Protein AF-A0A7R9LKA2-F1 (afdb_monomer_lite)

Organism: NCBI:txid1979941

Sequence (156 aa):
MPWVAYIEVKKDYGLLLPTDTCPTCVSVKIIVYPAVFSISNKGKGVQAARYLYPPQYLIDPNAYDIAMVKLKTPLDLRPTIGSTHRQINSICLPHSDVYHVWLEYAIIAGFGMTSDNHLGNRLKFGWTVIQDPTYDANDRNGSYITSTTGSIGCGM

InterPro domains:
  IPR009003 Peptidase S1, PA clan [SSF50494] (26-138)

Foldseek 3Di:
DQADKDKDWDWDWDQDDDDDDDRTPTDIKIWIQTQDFFQVPSPDTFTFPDKDFDPCCVVPVVVRVDMDTHTPDDDDQDPDPPDPDHRHDHDFDADPPDDDFFQDKDKDKDQDADPVRDGRRGIDMDIDTHHDPPDDVPDPDDDDDRDDDDDRDDDD

Structure (mmCIF, N/CA/C/O backbone):
data_AF-A0A7R9LKA2-F1
#
_entry.id   AF-A0A7R9LKA2-F1
#
loop_
_atom_site.group_PDB
_atom_site.id
_atom_site.type_symbol
_atom_site.label_atom_id
_atom_site.label_alt_id
_atom_site.label_comp_id
_atom_site.label_asym_id
_atom_site.label_entity_id
_atom_site.label_seq_id
_atom_site.pdbx_PDB_ins_code
_atom_site.Cartn_x
_atom_site.Cartn_y
_atom_site.Cartn_z
_atom_site.occupancy
_atom_site.B_iso_or_equiv
_atom_site.auth_seq_id
_atom_site.auth_comp_id
_atom_site.auth_asym_id
_atom_site.auth_atom_id
_atom_site.pdbx_PDB_model_num
ATOM 1 N N . MET A 1 1 ? 1.650 11.696 3.788 1.00 78.50 1 MET A N 1
ATOM 2 C CA . MET A 1 1 ? 1.164 11.176 2.496 1.00 78.50 1 MET A CA 1
ATOM 3 C C . MET A 1 1 ? -0.234 10.615 2.696 1.00 78.50 1 MET A C 1
ATOM 5 O O . MET A 1 1 ? -0.363 9.654 3.448 1.00 78.50 1 MET A O 1
ATOM 9 N N . PRO A 1 2 ? -1.267 11.246 2.120 1.00 84.12 2 PRO A N 1
ATOM 10 C CA . PRO A 1 2 ? -2.671 10.954 2.426 1.00 84.12 2 PRO A CA 1
ATOM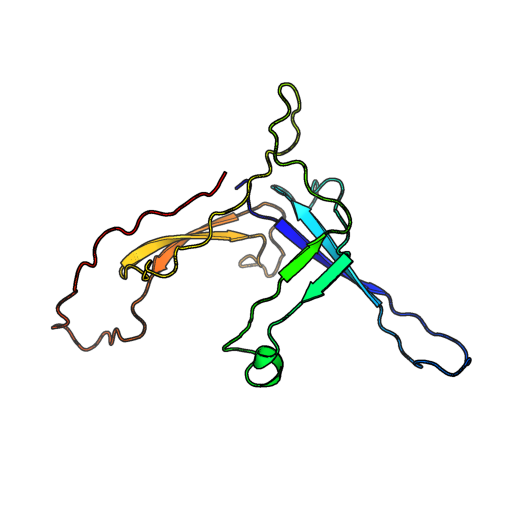 11 C C . PRO A 1 2 ? -3.180 9.605 1.882 1.00 84.12 2 PRO A C 1
ATOM 13 O O . PRO A 1 2 ? -4.205 9.122 2.351 1.00 84.12 2 PRO A O 1
ATOM 16 N N . TRP A 1 3 ? -2.450 8.977 0.951 1.00 85.75 3 TRP A N 1
ATOM 17 C CA . TRP A 1 3 ? -2.762 7.656 0.379 1.00 85.75 3 TRP A CA 1
ATOM 18 C C . TRP A 1 3 ? -2.075 6.479 1.083 1.00 85.75 3 TRP A C 1
ATOM 20 O O . TRP A 1 3 ? -2.401 5.326 0.812 1.00 85.75 3 TRP A O 1
ATOM 30 N N . VAL A 1 4 ? -1.115 6.735 1.977 1.00 89.56 4 VAL A N 1
ATOM 31 C CA . VAL A 1 4 ? -0.411 5.656 2.681 1.00 89.56 4 VAL A CA 1
ATOM 32 C C . VAL A 1 4 ? -1.301 5.105 3.790 1.00 89.56 4 VAL A C 1
ATOM 34 O O . VAL A 1 4 ? -1.816 5.850 4.628 1.00 89.56 4 VAL A O 1
ATOM 37 N N . ALA A 1 5 ? -1.436 3.783 3.822 1.00 90.88 5 ALA A N 1
ATOM 38 C CA . ALA A 1 5 ? -2.094 3.061 4.895 1.00 90.88 5 ALA A CA 1
ATOM 39 C C . ALA A 1 5 ? -1.086 2.192 5.653 1.00 90.88 5 ALA A C 1
ATOM 41 O O . ALA A 1 5 ? -0.173 1.614 5.067 1.00 90.88 5 ALA A O 1
ATOM 42 N N . TYR A 1 6 ? -1.276 2.080 6.964 1.00 92.56 6 TYR A N 1
ATOM 43 C CA . TYR A 1 6 ? -0.617 1.065 7.774 1.00 92.56 6 TYR A CA 1
ATOM 44 C C . TYR A 1 6 ? -1.546 -0.144 7.895 1.00 92.56 6 TYR A C 1
ATOM 46 O O . TYR A 1 6 ? -2.727 0.009 8.213 1.00 92.56 6 TYR A O 1
ATOM 54 N N . ILE A 1 7 ? -1.025 -1.337 7.621 1.00 92.69 7 ILE A N 1
ATOM 55 C CA . ILE A 1 7 ? -1.794 -2.581 7.631 1.00 92.69 7 ILE A CA 1
ATOM 56 C C . ILE A 1 7 ? -1.298 -3.442 8.790 1.00 92.69 7 ILE A C 1
ATOM 58 O O . ILE A 1 7 ? -0.119 -3.776 8.862 1.00 92.69 7 ILE A O 1
ATOM 62 N N . GLU A 1 8 ? -2.209 -3.822 9.684 1.00 92.56 8 GLU A N 1
ATOM 63 C CA . GLU A 1 8 ? -1.955 -4.849 10.694 1.00 92.56 8 GLU A CA 1
ATOM 64 C C . GLU A 1 8 ? -2.631 -6.150 10.282 1.00 92.56 8 GLU A C 1
ATOM 66 O O . GLU A 1 8 ? -3.837 -6.186 10.021 1.00 92.56 8 GLU A O 1
ATOM 71 N N . VAL A 1 9 ? -1.860 -7.233 10.294 1.00 89.69 9 VAL A N 1
ATOM 72 C CA . VAL A 1 9 ? -2.373 -8.593 10.142 1.00 89.69 9 VAL A CA 1
ATOM 73 C C . VAL A 1 9 ? -2.358 -9.247 11.515 1.00 89.69 9 VAL A C 1
ATOM 75 O O . VAL A 1 9 ? -1.298 -9.530 12.069 1.00 89.69 9 VAL A O 1
ATOM 78 N N . LYS A 1 10 ? -3.542 -9.470 12.083 1.00 87.00 10 LYS A N 1
ATOM 79 C CA . LYS A 1 10 ? -3.714 -10.196 13.342 1.00 87.00 10 LYS A CA 1
ATOM 80 C C . LYS A 1 10 ? -4.072 -11.638 13.024 1.00 87.00 10 LYS A C 1
ATOM 82 O O . LYS A 1 10 ? -4.962 -11.889 12.212 1.00 87.00 10 LYS A O 1
ATOM 87 N N . LYS A 1 11 ? -3.354 -12.571 13.637 1.00 79.75 11 LYS A N 1
ATOM 88 C CA . LYS A 1 11 ? -3.665 -13.998 13.578 1.00 79.75 11 LYS A CA 1
ATOM 89 C C . LYS A 1 11 ? -4.339 -14.363 14.889 1.00 79.75 11 LYS A C 1
ATOM 91 O O . LYS A 1 11 ? -3.709 -14.252 15.938 1.00 79.75 11 LYS A O 1
ATOM 96 N N . ASP A 1 12 ? -5.598 -14.768 14.813 1.00 69.56 12 ASP A N 1
ATOM 97 C CA . ASP A 1 12 ? -6.297 -15.345 15.951 1.00 69.56 12 ASP A CA 1
ATOM 98 C C . ASP A 1 12 ? -6.106 -16.864 15.871 1.00 69.56 12 ASP A C 1
ATOM 100 O O . ASP A 1 12 ? -6.568 -17.516 14.930 1.00 69.56 12 ASP A O 1
ATOM 104 N N . TYR A 1 13 ? -5.373 -17.417 16.836 1.00 59.19 13 TYR A N 1
ATOM 105 C CA . TYR A 1 13 ? -5.242 -18.861 17.003 1.00 59.19 13 TYR A CA 1
ATOM 106 C C . TYR A 1 13 ? -6.367 -19.328 17.925 1.00 59.19 13 TYR A C 1
ATOM 108 O O . TYR A 1 13 ? -6.413 -18.942 19.092 1.00 59.19 13 TYR A O 1
ATOM 116 N N . GLY A 1 14 ? -7.288 -20.129 17.396 1.00 48.94 14 GLY A N 1
ATOM 117 C CA . GLY A 1 14 ? -8.323 -20.796 18.179 1.00 48.94 14 GLY A CA 1
ATOM 118 C C . GLY A 1 14 ? -8.093 -22.303 18.186 1.00 48.94 14 GLY A C 1
ATOM 119 O O . GLY A 1 14 ? -7.852 -22.888 17.133 1.00 48.94 14 GLY A O 1
ATOM 120 N N . LEU A 1 15 ? -8.183 -22.927 19.362 1.00 37.22 15 LEU A N 1
ATOM 121 C CA . LEU A 1 15 ? -8.380 -24.370 19.490 1.00 37.22 15 LEU A CA 1
ATOM 122 C C . LEU A 1 15 ? -9.891 -24.612 19.548 1.00 37.22 15 LEU A C 1
ATOM 124 O O . LEU A 1 15 ? -10.528 -24.278 20.547 1.00 37.22 15 LEU A O 1
ATOM 128 N N . LEU A 1 16 ? -10.471 -25.145 18.475 1.00 39.25 16 LEU A N 1
ATOM 129 C CA . LEU A 1 16 ? -11.863 -25.594 18.472 1.00 39.25 16 LEU A CA 1
ATOM 130 C C . LEU A 1 16 ? -11.899 -27.085 18.828 1.00 39.25 16 LEU A C 1
ATOM 132 O O . LEU A 1 16 ? -11.295 -27.910 18.147 1.00 39.25 16 LEU A O 1
ATOM 136 N N . LEU A 1 17 ? -12.590 -27.412 19.923 1.00 38.72 17 LEU A N 1
ATOM 137 C CA . LEU A 1 17 ? -12.970 -28.782 20.283 1.00 38.72 17 LEU A CA 1
ATOM 138 C C . LEU A 1 17 ? -14.022 -29.315 19.284 1.00 38.72 17 LEU A C 1
ATOM 140 O O . LEU A 1 17 ? -14.698 -28.519 18.630 1.00 38.72 17 LEU A O 1
ATOM 144 N N . PRO A 1 18 ? -14.131 -30.645 19.108 1.00 46.66 18 PRO A N 1
ATOM 145 C CA . PRO A 1 18 ? -14.568 -31.242 17.853 1.00 46.66 18 PRO A CA 1
ATOM 146 C C . PRO A 1 18 ? -16.074 -31.093 17.618 1.00 46.66 18 PRO A C 1
ATOM 148 O O . PRO A 1 18 ? -16.885 -31.742 18.271 1.00 46.66 18 PRO A O 1
ATOM 151 N N . THR A 1 19 ? -16.415 -30.300 16.605 1.00 45.19 19 THR A N 1
ATOM 152 C CA . THR A 1 19 ? -17.593 -30.500 15.752 1.00 45.19 19 THR A CA 1
ATOM 153 C C . THR A 1 19 ? -17.159 -30.263 14.301 1.00 45.19 19 THR A C 1
ATOM 155 O O . THR A 1 19 ? -17.175 -29.138 13.806 1.00 45.19 19 THR A O 1
ATOM 158 N N . ASP A 1 20 ? -16.645 -31.323 13.674 1.00 50.16 20 ASP A N 1
ATOM 159 C CA . ASP A 1 20 ? -16.559 -31.637 12.234 1.00 50.16 20 ASP A CA 1
ATOM 160 C C . ASP A 1 20 ? -16.095 -30.591 11.201 1.00 50.16 20 ASP A C 1
ATOM 162 O O . ASP A 1 20 ? -16.156 -30.847 10.001 1.00 50.16 20 ASP A O 1
ATOM 166 N N . THR A 1 21 ? -15.539 -29.447 11.597 1.00 52.34 21 THR A N 1
ATOM 167 C CA . THR A 1 21 ? -14.952 -28.489 10.650 1.00 52.34 21 THR A CA 1
ATOM 168 C C . THR A 1 21 ? -13.691 -27.839 11.220 1.00 52.34 21 THR A C 1
ATOM 170 O O . THR A 1 21 ? -13.748 -27.045 12.149 1.00 52.34 21 THR A O 1
ATOM 173 N N . CYS A 1 22 ? -12.546 -28.153 10.600 1.00 49.38 22 CYS A N 1
ATOM 174 C CA . CYS A 1 22 ? -11.279 -27.414 10.696 1.00 49.38 22 CYS A CA 1
ATOM 175 C C . CYS A 1 22 ? -10.576 -27.415 12.082 1.00 49.38 22 CYS A C 1
ATOM 177 O O . CYS A 1 22 ? -10.756 -26.491 12.875 1.00 49.38 22 CYS A O 1
ATOM 179 N N . PRO A 1 23 ? -9.682 -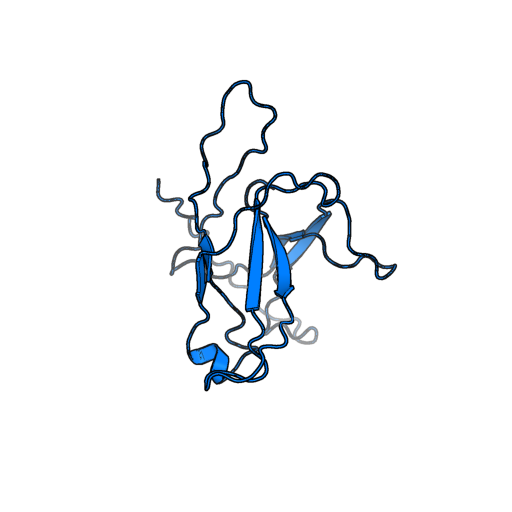28.392 12.354 1.00 46.69 23 PRO A N 1
ATOM 180 C CA . PRO A 1 23 ? -8.959 -28.525 13.631 1.00 46.69 23 PRO A CA 1
ATOM 181 C C . PRO A 1 23 ? -8.048 -27.338 14.001 1.00 46.69 23 PRO A C 1
ATOM 183 O O . PRO A 1 23 ? -7.677 -27.185 15.162 1.00 46.69 23 PRO A O 1
ATOM 186 N N . THR A 1 24 ? -7.687 -26.487 13.035 1.00 51.38 24 THR A N 1
ATOM 187 C CA . THR A 1 24 ? -6.867 -25.280 13.232 1.00 51.38 24 THR A CA 1
ATOM 188 C C . THR A 1 24 ? -7.298 -24.174 12.270 1.00 51.38 24 THR A C 1
ATOM 190 O O . THR A 1 24 ? -6.576 -23.778 11.356 1.00 51.38 24 THR A O 1
ATOM 193 N N . CYS A 1 25 ? -8.506 -23.648 12.455 1.00 53.97 25 CYS A N 1
ATOM 194 C CA . CYS A 1 25 ? -8.939 -22.495 11.677 1.00 53.97 25 CYS A CA 1
ATOM 195 C C . CYS A 1 25 ? -8.232 -21.227 12.168 1.00 53.97 25 CYS A C 1
ATOM 197 O O . CYS A 1 25 ? -8.667 -20.554 13.101 1.00 53.97 25 CYS A O 1
ATOM 199 N N . VAL A 1 26 ? -7.104 -20.911 11.528 1.00 59.12 26 VAL A N 1
ATOM 200 C CA . VAL A 1 26 ? -6.419 -19.631 11.704 1.00 59.12 26 VAL A CA 1
ATOM 201 C C . VAL A 1 26 ? -7.290 -18.552 11.071 1.00 59.12 26 VAL A C 1
ATOM 203 O O . VAL A 1 26 ? -7.378 -18.425 9.849 1.00 59.12 26 VAL A O 1
ATOM 206 N N . SER A 1 27 ? -7.938 -17.758 11.917 1.00 70.81 27 SER A N 1
ATOM 207 C CA . SER A 1 27 ? -8.632 -16.551 11.485 1.00 70.81 27 SER A CA 1
ATOM 208 C C . SER A 1 27 ? -7.591 -15.455 11.271 1.00 70.81 27 SER A C 1
ATOM 210 O O . SER A 1 27 ? -6.931 -15.003 12.210 1.00 70.81 27 SER A O 1
ATOM 212 N N . VAL A 1 28 ? -7.427 -15.026 10.019 1.00 80.75 28 VAL A N 1
ATOM 213 C CA . VAL A 1 28 ? -6.604 -13.862 9.683 1.00 80.75 28 VAL A CA 1
ATOM 214 C C . VAL A 1 28 ? -7.493 -12.626 9.643 1.00 80.75 28 VAL A C 1
ATOM 216 O O . VAL A 1 28 ? -8.393 -12.504 8.809 1.00 80.75 28 VAL A O 1
ATOM 219 N N . LYS A 1 29 ? -7.212 -11.673 10.529 1.00 89.25 29 LYS A N 1
ATOM 220 C CA . LYS A 1 29 ? -7.897 -10.386 10.601 1.00 89.25 29 LYS A CA 1
ATOM 221 C C . LYS A 1 29 ? -6.972 -9.275 10.123 1.00 89.25 29 LYS A C 1
ATOM 223 O O . LYS A 1 29 ? -6.003 -8.929 10.791 1.00 89.25 29 LYS A O 1
ATOM 228 N N . ILE A 1 30 ? -7.318 -8.673 8.990 1.00 91.38 30 ILE A N 1
ATOM 229 C CA . ILE A 1 30 ? -6.621 -7.501 8.452 1.00 91.38 30 ILE A CA 1
ATOM 230 C C . ILE A 1 30 ? -7.311 -6.230 8.959 1.00 91.38 30 ILE A C 1
ATOM 232 O O . ILE A 1 30 ? -8.535 -6.086 8.842 1.00 91.38 30 ILE A O 1
ATOM 236 N N . ILE A 1 31 ? -6.530 -5.308 9.522 1.00 94.56 31 ILE A N 1
ATOM 237 C CA . ILE A 1 31 ? -6.976 -3.980 9.952 1.00 94.56 31 ILE A CA 1
ATOM 238 C C . ILE A 1 31 ? -6.160 -2.928 9.202 1.00 94.56 31 ILE A C 1
ATOM 2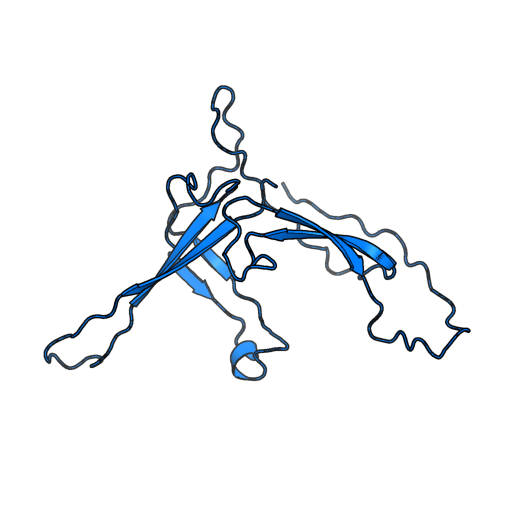40 O O . ILE A 1 31 ? -4.933 -2.946 9.229 1.00 94.56 31 ILE A O 1
ATOM 244 N N . VAL A 1 32 ? -6.856 -2.003 8.548 1.00 93.69 32 VAL A N 1
ATOM 245 C CA . VAL A 1 32 ? -6.269 -0.931 7.745 1.00 93.69 32 VAL A CA 1
ATOM 246 C C . VAL A 1 32 ? -6.403 0.390 8.492 1.00 93.69 32 VAL A C 1
ATOM 248 O O . VAL A 1 32 ? -7.499 0.790 8.884 1.00 93.69 32 VAL A O 1
ATOM 251 N N . TYR A 1 33 ? -5.285 1.080 8.679 1.00 92.94 33 TYR A N 1
ATOM 252 C CA . TYR A 1 33 ? -5.212 2.396 9.301 1.00 92.94 33 TYR A CA 1
ATOM 253 C C . TYR A 1 33 ? -4.812 3.418 8.228 1.00 92.94 33 TYR A C 1
ATOM 255 O O . TYR A 1 33 ? -3.641 3.465 7.841 1.00 92.94 33 TYR A O 1
ATOM 263 N N . PRO A 1 34 ? -5.755 4.216 7.705 1.00 89.69 34 PRO A N 1
ATOM 264 C CA . PRO A 1 34 ? -5.462 5.177 6.648 1.00 89.69 34 PRO A CA 1
ATOM 265 C C . PRO A 1 34 ? -4.750 6.429 7.182 1.00 89.69 34 PRO A C 1
ATOM 267 O O . PRO A 1 34 ? -4.920 6.822 8.343 1.00 89.69 34 PRO A O 1
ATOM 270 N N . ALA A 1 35 ? -3.953 7.058 6.311 1.00 86.38 35 ALA A N 1
ATOM 271 C CA . ALA A 1 35 ? -3.270 8.333 6.538 1.00 86.38 35 ALA A CA 1
ATOM 272 C C . ALA A 1 35 ? -2.465 8.393 7.856 1.00 86.38 35 ALA A C 1
ATOM 274 O O . ALA A 1 35 ? -2.418 9.411 8.551 1.00 86.38 35 ALA A O 1
ATOM 275 N N . VAL A 1 36 ? -1.828 7.279 8.229 1.00 88.31 36 VAL A N 1
ATOM 276 C CA . VAL A 1 36 ? -1.025 7.184 9.455 1.00 88.31 36 VAL A CA 1
ATOM 277 C C . VAL A 1 36 ? 0.282 7.946 9.292 1.00 88.31 36 VAL A C 1
ATOM 279 O O . VAL A 1 36 ? 0.985 7.803 8.298 1.00 88.31 36 VAL A O 1
ATOM 282 N N . PHE A 1 37 ? 0.632 8.732 10.309 1.00 88.19 37 PHE A N 1
ATOM 283 C CA . PHE A 1 37 ? 1.951 9.359 10.418 1.00 88.19 37 PHE A CA 1
ATOM 284 C C . PHE A 1 37 ? 2.803 8.759 11.543 1.00 88.19 37 PHE A C 1
ATOM 286 O O . PHE A 1 37 ? 4.026 8.754 11.449 1.00 88.19 37 PHE A O 1
ATOM 293 N N . SER A 1 38 ? 2.164 8.234 12.592 1.00 90.31 38 SER A N 1
ATOM 294 C CA . SER A 1 38 ? 2.815 7.551 13.712 1.00 90.31 38 SER A CA 1
ATOM 295 C C . SER A 1 38 ? 2.011 6.313 14.100 1.00 90.31 38 SER A C 1
ATOM 297 O O . SER A 1 38 ? 0.815 6.444 14.372 1.00 90.31 38 SER A O 1
ATOM 299 N N . ILE A 1 39 ? 2.645 5.138 14.155 1.00 89.56 39 ILE A N 1
ATOM 300 C CA . ILE A 1 39 ? 2.016 3.865 14.545 1.00 89.56 39 ILE A CA 1
ATOM 301 C C . ILE A 1 39 ? 1.503 3.949 15.985 1.00 89.56 39 ILE A C 1
ATOM 303 O O . ILE A 1 39 ? 0.381 3.521 16.262 1.00 89.56 39 ILE A O 1
ATOM 307 N N . SER A 1 40 ? 2.278 4.563 16.884 1.00 90.50 40 SER A N 1
ATOM 308 C CA . SER A 1 40 ? 1.892 4.793 18.282 1.00 90.50 40 SER A CA 1
ATOM 309 C C . SER A 1 40 ? 0.618 5.628 18.435 1.00 90.50 40 SER A C 1
ATOM 311 O O . SER A 1 40 ? -0.071 5.518 19.441 1.00 90.50 40 SER A O 1
ATOM 313 N N . ASN A 1 41 ? 0.272 6.430 17.424 1.00 87.81 41 ASN A N 1
ATOM 314 C CA . ASN A 1 41 ? -0.922 7.269 17.407 1.00 87.81 41 ASN A CA 1
ATOM 315 C C . ASN A 1 41 ? -1.773 6.982 16.160 1.00 87.81 41 ASN A C 1
ATOM 317 O O . ASN A 1 41 ? -2.289 7.891 15.519 1.00 87.81 41 ASN A O 1
ATOM 321 N N . LYS A 1 42 ? -1.871 5.722 15.723 1.00 86.38 42 LYS A N 1
ATOM 322 C CA . LYS A 1 42 ? -2.528 5.350 14.454 1.00 86.38 42 LYS A CA 1
ATOM 323 C C . LYS A 1 42 ? -4.049 5.552 14.420 1.00 86.38 42 LYS A C 1
ATOM 325 O O . LYS A 1 42 ? -4.609 5.496 13.331 1.00 86.38 42 LYS A O 1
ATOM 330 N N . GLY A 1 43 ? -4.695 5.860 15.544 1.00 85.44 43 GLY A N 1
ATOM 331 C CA . GLY A 1 43 ? -6.144 6.069 15.619 1.00 85.44 43 GLY A CA 1
ATOM 332 C C . GLY A 1 43 ? -6.946 4.773 15.449 1.00 85.44 43 GLY A C 1
ATOM 333 O O . GLY A 1 43 ? -6.433 3.674 15.671 1.00 85.44 43 GLY A O 1
ATOM 334 N N . LYS A 1 44 ? -8.224 4.895 15.068 1.00 88.38 44 LYS A N 1
ATOM 335 C CA . LYS A 1 44 ? -9.118 3.750 14.840 1.00 88.38 44 LYS A CA 1
ATOM 336 C C . LYS A 1 44 ? -8.891 3.167 13.443 1.00 88.38 44 LYS A C 1
ATOM 338 O O . LYS A 1 44 ? -8.981 3.882 12.452 1.00 88.38 44 LYS A O 1
ATOM 343 N N . GLY A 1 45 ? -8.618 1.867 13.379 1.00 90.44 45 GLY A N 1
ATOM 344 C CA . GLY A 1 45 ? -8.486 1.135 12.120 1.00 90.44 45 GLY A CA 1
ATOM 345 C C . GLY A 1 45 ? -9.828 0.622 11.599 1.00 90.44 45 GLY A C 1
ATOM 346 O O . GLY A 1 45 ? -10.786 0.454 12.358 1.00 90.44 45 GLY A O 1
ATOM 347 N N . VAL A 1 46 ? -9.875 0.330 10.303 1.00 93.50 46 VAL A N 1
ATOM 348 C CA . VAL A 1 46 ? -11.024 -0.257 9.610 1.00 93.50 46 VAL A CA 1
ATOM 349 C C . VAL A 1 46 ? -10.713 -1.708 9.274 1.00 93.50 46 VAL A C 1
ATOM 351 O O . VAL A 1 46 ? -9.673 -2.020 8.700 1.00 93.50 46 VAL A O 1
ATOM 354 N N . GLN A 1 47 ? -11.606 -2.621 9.645 1.00 94.88 47 GLN A N 1
ATOM 355 C CA . GLN A 1 47 ? -11.414 -4.039 9.356 1.00 94.88 47 GLN A CA 1
ATOM 356 C C . GLN A 1 47 ? -11.656 -4.330 7.867 1.00 94.88 47 GLN A C 1
ATOM 358 O O . GLN A 1 47 ? -12.593 -3.800 7.264 1.00 94.88 47 GLN A O 1
ATOM 363 N N . ALA A 1 48 ? -10.861 -5.233 7.296 1.00 92.56 48 ALA A N 1
ATOM 364 C CA . ALA A 1 48 ? -11.140 -5.808 5.988 1.00 92.56 48 ALA A CA 1
ATOM 365 C C . ALA A 1 48 ? -12.400 -6.694 6.022 1.00 92.56 48 ALA A C 1
ATOM 367 O O . ALA A 1 48 ? -12.609 -7.486 6.944 1.00 92.56 48 ALA A O 1
ATOM 368 N N . ALA A 1 49 ? -13.244 -6.561 5.003 1.00 92.62 49 ALA A N 1
ATOM 369 C CA . ALA A 1 49 ? -14.334 -7.487 4.716 1.00 92.62 49 ALA A CA 1
ATOM 370 C C . ALA A 1 49 ? -13.812 -8.738 4.004 1.00 92.62 49 ALA A C 1
ATOM 372 O O . ALA A 1 49 ? -14.247 -9.844 4.299 1.00 92.62 49 ALA A O 1
ATOM 373 N N . ARG A 1 50 ? -12.890 -8.536 3.058 1.00 89.75 50 ARG A N 1
ATOM 374 C CA . ARG A 1 50 ? -12.229 -9.579 2.270 1.00 89.75 50 ARG A CA 1
ATOM 375 C C . ARG A 1 50 ? -10.898 -9.059 1.737 1.00 89.75 50 ARG A C 1
ATOM 377 O O . ARG A 1 50 ? -10.727 -7.847 1.585 1.00 89.75 50 ARG A O 1
ATOM 384 N N . TYR A 1 51 ? -10.008 -9.973 1.396 1.00 88.25 51 TYR A N 1
ATOM 385 C CA . TYR A 1 51 ? -8.805 -9.709 0.617 1.00 88.25 51 TYR A CA 1
ATOM 386 C C . TYR A 1 51 ? -8.801 -10.641 -0.596 1.00 88.25 51 TYR A C 1
ATOM 388 O O . TYR A 1 51 ? -9.371 -11.729 -0.541 1.00 88.25 51 TYR A O 1
ATOM 396 N N . LEU A 1 52 ? -8.243 -10.173 -1.706 1.00 89.50 52 LEU A N 1
ATOM 397 C CA . LEU A 1 52 ? -8.243 -10.857 -2.994 1.00 89.50 52 LEU A CA 1
ATOM 398 C C . LEU A 1 52 ? -6.835 -10.770 -3.573 1.00 89.50 52 LEU A C 1
ATOM 400 O O . LEU A 1 52 ? -6.256 -9.688 -3.576 1.00 89.50 52 LEU A O 1
ATOM 404 N N . TYR A 1 53 ? -6.317 -11.879 -4.076 1.00 90.94 53 TYR A N 1
ATOM 405 C CA . TYR A 1 53 ? -5.104 -11.933 -4.888 1.00 90.94 53 TYR A CA 1
ATOM 406 C C . TYR A 1 53 ? -5.483 -12.438 -6.288 1.00 90.94 53 TYR A C 1
ATOM 408 O O . TYR A 1 53 ? -6.491 -13.145 -6.426 1.00 90.94 53 TYR A O 1
ATOM 416 N N . PRO A 1 54 ? -4.741 -12.057 -7.339 1.00 89.25 54 PRO A N 1
ATOM 417 C CA . PRO A 1 54 ? -4.974 -12.591 -8.672 1.00 89.25 54 PRO A CA 1
ATOM 418 C C . PRO A 1 54 ? -4.727 -14.110 -8.668 1.00 89.25 54 PRO A C 1
ATOM 420 O O . PRO A 1 54 ? -3.785 -14.559 -8.013 1.00 89.25 54 PRO A O 1
ATOM 423 N N . PRO A 1 55 ? -5.515 -14.929 -9.392 1.00 93.38 55 PRO A N 1
ATOM 424 C CA . PRO A 1 55 ? -5.304 -16.380 -9.448 1.00 93.38 55 PRO A CA 1
ATOM 425 C C . PRO A 1 55 ? -3.872 -16.788 -9.830 1.00 93.38 55 PRO A C 1
ATOM 427 O O . PRO A 1 55 ? -3.373 -17.808 -9.363 1.00 93.38 55 PRO A O 1
ATOM 430 N N . GLN A 1 56 ? -3.195 -15.964 -10.633 1.00 94.94 56 GLN A N 1
ATOM 431 C CA . GLN A 1 56 ? -1.819 -16.163 -11.083 1.00 94.94 56 GLN A CA 1
ATOM 432 C C . GLN A 1 56 ? -0.788 -16.130 -9.943 1.00 94.94 56 GLN A C 1
ATOM 434 O O . GLN A 1 56 ? 0.267 -16.744 -10.077 1.00 94.94 56 GLN A O 1
ATOM 439 N N . TYR A 1 57 ? -1.108 -15.510 -8.801 1.00 88.44 57 TYR A N 1
ATOM 440 C CA . TYR A 1 57 ? -0.265 -15.547 -7.600 1.00 88.44 57 TYR A CA 1
ATOM 441 C C . TYR A 1 57 ? 0.003 -16.979 -7.112 1.00 88.44 57 TYR A C 1
ATOM 443 O O . TYR A 1 57 ? 1.064 -17.261 -6.567 1.00 88.44 57 TYR A O 1
ATOM 451 N N . LEU A 1 58 ? -0.933 -17.911 -7.341 1.00 90.75 58 LEU A N 1
ATOM 452 C CA . LEU A 1 58 ? -0.757 -19.322 -6.977 1.00 90.75 58 LEU A CA 1
ATOM 453 C C . LEU A 1 58 ? 0.237 -20.062 -7.886 1.00 90.75 58 LEU A C 1
ATOM 455 O O . LEU A 1 58 ? 0.667 -21.159 -7.541 1.00 90.75 58 LEU A O 1
ATOM 459 N N . ILE A 1 59 ? 0.560 -19.487 -9.046 1.00 95.25 59 ILE A N 1
ATOM 460 C CA . ILE A 1 59 ? 1.475 -20.058 -10.039 1.00 95.25 59 ILE A CA 1
ATOM 461 C C . ILE A 1 59 ? 2.863 -19.440 -9.864 1.00 95.25 59 ILE A C 1
ATOM 463 O O . ILE A 1 59 ? 3.844 -20.168 -9.740 1.00 95.25 59 ILE A O 1
ATOM 467 N N . ASP A 1 60 ? 2.931 -18.107 -9.827 1.00 93.38 60 ASP A N 1
ATOM 468 C CA . ASP A 1 60 ? 4.164 -17.352 -9.606 1.00 93.38 60 ASP A CA 1
ATOM 469 C C . ASP A 1 60 ? 3.908 -16.213 -8.601 1.00 93.38 60 ASP A C 1
ATOM 471 O O . ASP A 1 60 ? 3.457 -15.124 -8.977 1.00 93.38 60 ASP A O 1
ATOM 475 N N . PRO A 1 61 ? 4.169 -16.444 -7.304 1.00 88.50 61 PRO A N 1
ATOM 476 C CA . PRO A 1 61 ? 3.886 -15.456 -6.274 1.00 88.50 61 PRO A CA 1
ATOM 477 C C . PRO A 1 61 ? 4.790 -14.225 -6.369 1.00 88.50 61 PRO A C 1
ATOM 479 O O . PRO A 1 61 ? 4.411 -13.183 -5.849 1.00 88.50 61 PRO A O 1
ATOM 482 N N . ASN A 1 62 ? 5.948 -14.314 -7.036 1.00 89.25 62 ASN A N 1
ATOM 483 C CA . ASN A 1 62 ? 6.870 -13.187 -7.183 1.00 89.25 62 ASN A CA 1
ATOM 484 C C . ASN A 1 62 ? 6.472 -12.283 -8.359 1.00 89.25 62 ASN A C 1
ATOM 486 O O . ASN A 1 62 ? 6.596 -11.065 -8.261 1.00 89.25 62 ASN A O 1
ATOM 490 N N . ALA A 1 63 ? 5.971 -12.858 -9.459 1.00 89.50 63 ALA A N 1
ATOM 491 C CA . ALA A 1 63 ? 5.505 -12.084 -10.614 1.00 89.50 63 ALA A CA 1
ATOM 492 C C . ALA A 1 63 ? 4.140 -11.410 -10.383 1.00 89.50 63 ALA A C 1
ATOM 494 O O . ALA A 1 63 ? 3.829 -10.405 -11.023 1.00 89.50 63 ALA A O 1
ATOM 495 N N . TYR A 1 64 ? 3.325 -11.948 -9.469 1.00 89.69 64 TYR A N 1
ATOM 496 C CA . TYR A 1 64 ? 1.966 -11.473 -9.194 1.00 89.69 64 TYR A CA 1
ATOM 497 C C . TYR A 1 64 ? 1.755 -11.085 -7.724 1.00 89.69 64 TYR A C 1
ATOM 499 O O . TYR A 1 64 ? 0.658 -11.282 -7.196 1.00 89.69 64 TYR A O 1
ATOM 507 N N . ASP A 1 65 ? 2.781 -10.524 -7.070 1.00 89.81 65 ASP A N 1
ATOM 508 C CA . ASP A 1 65 ? 2.751 -10.084 -5.664 1.00 89.81 65 ASP A CA 1
ATOM 509 C C . ASP A 1 65 ? 1.897 -8.816 -5.460 1.00 89.81 65 ASP A C 1
ATOM 511 O O . ASP A 1 65 ? 2.371 -7.716 -5.170 1.00 89.81 65 ASP A O 1
ATOM 515 N N . ILE A 1 66 ? 0.591 -8.955 -5.683 1.00 91.31 66 ILE A N 1
ATOM 516 C CA . ILE A 1 66 ? -0.398 -7.896 -5.524 1.00 91.31 66 ILE A CA 1
ATOM 517 C C . ILE A 1 66 ? -1.657 -8.449 -4.863 1.00 91.31 66 ILE A C 1
ATOM 519 O O . ILE A 1 66 ? -2.147 -9.530 -5.186 1.00 91.31 66 ILE A O 1
ATOM 523 N N . ALA A 1 67 ? -2.229 -7.671 -3.947 1.00 90.94 67 ALA A N 1
ATOM 524 C CA . ALA A 1 67 ? -3.497 -7.995 -3.316 1.00 90.94 67 ALA A CA 1
ATOM 525 C C . ALA A 1 67 ? -4.384 -6.755 -3.174 1.00 90.94 67 ALA A C 1
ATOM 527 O O . ALA A 1 67 ? -3.918 -5.643 -2.927 1.00 90.94 67 ALA A O 1
ATOM 528 N N . MET A 1 68 ? -5.694 -6.963 -3.273 1.00 92.94 68 MET A N 1
ATOM 529 C CA . MET A 1 68 ? -6.712 -5.952 -3.013 1.00 92.94 68 MET A CA 1
ATOM 530 C C . MET A 1 68 ? -7.425 -6.249 -1.699 1.00 92.94 68 MET A C 1
ATOM 532 O O . MET A 1 68 ? -7.905 -7.359 -1.473 1.00 92.94 68 MET A O 1
ATOM 536 N N . VAL A 1 69 ? -7.576 -5.233 -0.851 1.00 93.06 69 VAL A N 1
ATOM 537 C CA . VAL A 1 69 ? -8.312 -5.336 0.414 1.00 93.06 69 VAL A CA 1
ATOM 538 C C . VAL A 1 69 ? -9.607 -4.540 0.309 1.00 93.06 69 VAL A C 1
ATOM 540 O O . VAL A 1 69 ? -9.591 -3.318 0.184 1.00 93.06 69 VAL A O 1
ATOM 543 N N . LYS A 1 70 ? -10.756 -5.219 0.402 1.00 93.62 70 LYS A N 1
ATOM 544 C CA . LYS A 1 70 ? -12.057 -4.546 0.513 1.00 93.62 70 LYS A CA 1
ATOM 545 C C . LYS A 1 70 ? -12.332 -4.256 1.980 1.00 93.62 70 LYS A C 1
ATOM 547 O O . LYS A 1 70 ? -12.395 -5.179 2.790 1.00 93.62 70 LYS A O 1
ATOM 552 N N . LEU A 1 71 ? -12.548 -2.992 2.318 1.00 94.44 71 LEU A N 1
ATOM 553 C CA . LEU A 1 71 ? -12.891 -2.567 3.675 1.00 94.44 71 LEU A CA 1
ATOM 554 C C . LEU A 1 71 ? -14.349 -2.915 4.021 1.00 94.44 71 LEU A C 1
ATOM 556 O O . LEU A 1 71 ? -15.214 -2.901 3.145 1.00 94.44 71 LEU A O 1
ATOM 560 N N . LYS A 1 72 ? -14.632 -3.226 5.297 1.00 94.94 72 LYS A N 1
ATOM 561 C CA . LYS A 1 72 ? -16.013 -3.420 5.795 1.00 94.94 72 LYS A CA 1
ATOM 562 C C . LYS A 1 72 ? -16.828 -2.134 5.765 1.00 94.94 72 LYS A C 1
ATOM 564 O O . LYS A 1 72 ? -18.026 -2.180 5.513 1.00 94.94 72 LYS A O 1
ATOM 569 N N . THR A 1 73 ? -16.175 -1.009 6.024 1.00 93.56 73 THR A N 1
ATOM 570 C CA . THR A 1 73 ? -16.784 0.318 6.017 1.00 93.56 73 THR A CA 1
ATOM 571 C C . THR A 1 73 ? -15.987 1.194 5.054 1.00 93.56 73 THR A C 1
ATOM 573 O O . THR A 1 73 ? -14.755 1.178 5.135 1.00 93.56 73 THR A O 1
ATOM 576 N N . PRO A 1 74 ? -16.640 1.924 4.134 1.00 89.50 74 PRO A N 1
ATOM 577 C CA . PRO A 1 74 ? -15.959 2.890 3.279 1.00 89.50 74 PRO A CA 1
ATOM 578 C C . PRO A 1 74 ? -15.212 3.943 4.103 1.00 89.50 74 PRO A C 1
ATOM 580 O O . PRO A 1 74 ? -15.640 4.295 5.203 1.00 89.50 74 PRO A O 1
ATOM 583 N N . LEU A 1 75 ? -14.098 4.441 3.567 1.00 87.06 75 LEU A N 1
ATOM 584 C CA . LEU A 1 75 ? -13.401 5.590 4.143 1.00 87.06 75 LEU A CA 1
ATOM 585 C C . LEU A 1 75 ? -14.074 6.876 3.679 1.00 87.06 75 LEU A C 1
ATOM 587 O O . LEU A 1 75 ? -14.470 6.978 2.519 1.00 87.06 75 LEU A O 1
ATOM 591 N N . ASP A 1 76 ? -14.158 7.856 4.572 1.00 83.75 76 ASP A N 1
ATOM 592 C CA . ASP A 1 76 ? -14.511 9.213 4.180 1.00 83.75 76 ASP A CA 1
ATOM 593 C C . ASP A 1 76 ? -13.265 9.904 3.616 1.00 83.75 76 ASP A C 1
ATOM 595 O O . ASP A 1 76 ? -12.264 10.071 4.315 1.00 83.75 76 ASP A O 1
ATOM 599 N N . LEU A 1 77 ? -13.313 10.238 2.326 1.00 79.19 77 LEU A N 1
ATOM 600 C CA . LEU A 1 77 ? -12.235 10.930 1.613 1.00 79.19 77 LEU A CA 1
ATOM 601 C C . LEU A 1 77 ? -12.413 12.454 1.642 1.00 79.19 77 LEU A C 1
ATOM 603 O O . LEU A 1 77 ? -11.573 13.189 1.125 1.00 79.19 77 LEU A O 1
ATOM 607 N N . ARG A 1 78 ? -13.520 12.958 2.202 1.00 69.94 78 ARG A N 1
ATOM 608 C CA . ARG A 1 78 ? -13.788 14.394 2.228 1.00 69.94 78 ARG A CA 1
ATOM 609 C C . ARG A 1 78 ? -12.958 15.045 3.335 1.00 69.94 78 ARG A C 1
ATOM 611 O O . ARG A 1 78 ? -13.002 14.594 4.479 1.00 69.94 78 ARG A O 1
ATOM 618 N N . PRO A 1 79 ? -12.227 16.132 3.047 1.00 61.75 79 PRO A N 1
ATOM 619 C CA . PRO A 1 79 ? -11.597 16.909 4.100 1.00 61.75 79 PRO A CA 1
ATOM 620 C C . PRO A 1 79 ? -12.687 17.590 4.938 1.00 61.75 79 PRO A C 1
ATOM 622 O O . PRO A 1 79 ? -13.347 18.524 4.484 1.00 61.75 79 PRO A O 1
ATOM 625 N N . THR A 1 80 ? -12.896 17.134 6.172 1.00 55.06 80 THR A N 1
ATOM 626 C CA . THR A 1 80 ? -13.767 17.827 7.128 1.00 55.06 80 THR A CA 1
ATOM 627 C C . THR A 1 80 ? -13.095 19.115 7.596 1.00 55.06 80 THR A C 1
ATOM 629 O O . THR A 1 80 ? -12.136 19.086 8.375 1.00 55.06 80 THR A O 1
ATOM 632 N N . ILE A 1 81 ? -13.612 20.255 7.125 1.00 51.00 81 ILE A N 1
ATOM 633 C CA . ILE A 1 81 ? -13.220 21.598 7.573 1.00 51.00 81 ILE A CA 1
ATOM 634 C C . ILE A 1 81 ? -13.393 21.675 9.098 1.00 51.00 81 ILE A C 1
ATOM 636 O O . ILE A 1 81 ? -14.455 21.356 9.624 1.00 51.00 81 ILE A O 1
ATOM 640 N N . GLY A 1 82 ? -12.334 22.068 9.811 1.00 47.75 82 GLY A N 1
ATOM 641 C CA . GLY A 1 82 ? -12.334 22.196 11.275 1.00 47.75 82 GLY A CA 1
ATOM 642 C C . GLY A 1 82 ? -11.952 20.927 12.045 1.00 47.75 82 GLY A C 1
ATOM 643 O O . GLY A 1 82 ? -11.792 20.987 13.262 1.00 47.75 82 GLY A O 1
ATOM 644 N N . SER A 1 83 ? -11.742 19.795 11.367 1.00 51.53 83 SER A N 1
ATOM 645 C CA . SER A 1 83 ? -11.183 18.604 12.005 1.00 51.53 83 SER A CA 1
ATOM 646 C C . SER A 1 83 ? -9.664 18.550 11.835 1.00 51.53 83 SER A C 1
ATOM 648 O O . SER A 1 83 ? -9.147 18.685 10.731 1.00 51.53 83 SER A O 1
ATOM 650 N N . THR A 1 84 ? -8.933 18.268 12.913 1.00 50.25 84 THR A N 1
ATOM 651 C CA . THR A 1 84 ? -7.523 17.835 12.851 1.00 50.25 84 THR A CA 1
ATOM 652 C C . THR A 1 84 ? -7.389 16.389 12.351 1.00 50.25 84 THR A C 1
ATOM 654 O O . THR A 1 84 ? -6.310 15.792 12.421 1.00 50.25 84 THR A O 1
ATOM 657 N N . HIS A 1 85 ? -8.486 15.790 11.873 1.00 51.31 85 HIS A N 1
ATOM 658 C CA . HIS A 1 85 ? -8.493 14.430 11.376 1.00 51.31 85 HIS A CA 1
ATOM 659 C C . HIS A 1 85 ? -7.724 14.350 10.061 1.00 51.31 85 HIS A C 1
ATOM 661 O O . HIS A 1 85 ? -7.815 15.197 9.176 1.00 51.31 85 HIS A O 1
ATOM 667 N N . ARG A 1 86 ? -6.897 13.311 9.996 1.00 63.66 86 ARG A N 1
ATOM 668 C CA . ARG A 1 86 ? -5.988 13.001 8.900 1.00 63.66 86 ARG A CA 1
ATOM 669 C C . ARG A 1 86 ? -6.718 13.048 7.565 1.00 63.66 86 ARG A C 1
ATOM 671 O O . ARG A 1 86 ? -7.678 12.311 7.375 1.00 63.66 86 ARG A O 1
ATOM 678 N N . GLN A 1 87 ? -6.222 13.862 6.641 1.00 76.62 87 GLN A N 1
ATOM 679 C CA . GLN A 1 87 ? -6.716 13.876 5.272 1.00 76.62 87 GLN A CA 1
ATOM 680 C C . GLN A 1 87 ? -6.374 12.540 4.596 1.00 76.62 87 GLN A C 1
ATOM 682 O O . GLN A 1 87 ? -5.199 12.173 4.505 1.00 76.62 87 GLN A O 1
ATOM 687 N N . ILE A 1 88 ? -7.402 11.816 4.153 1.00 83.25 88 ILE A N 1
ATOM 688 C CA . ILE A 1 88 ? -7.283 10.554 3.418 1.00 83.25 88 ILE A CA 1
ATOM 689 C C . ILE A 1 88 ? -7.610 10.852 1.959 1.00 83.25 88 ILE A C 1
ATOM 691 O O . ILE A 1 88 ? -8.709 11.306 1.668 1.00 83.25 88 ILE A O 1
ATOM 695 N N . ASN A 1 89 ? -6.681 10.558 1.053 1.00 84.88 89 ASN A N 1
ATOM 696 C CA . ASN A 1 89 ? -6.892 10.706 -0.387 1.00 84.88 89 ASN A CA 1
ATOM 697 C C . ASN A 1 89 ? -6.502 9.402 -1.086 1.00 84.88 89 ASN A C 1
ATOM 699 O O . ASN A 1 89 ? -5.555 8.734 -0.668 1.00 84.88 89 ASN A O 1
ATOM 703 N N . SER A 1 90 ? -7.196 9.054 -2.166 1.00 86.12 90 SER A N 1
ATOM 704 C CA . SER A 1 90 ? -6.777 7.970 -3.054 1.00 86.12 90 SER A CA 1
ATOM 705 C C . SER A 1 90 ? -5.516 8.350 -3.835 1.00 86.12 90 SER A C 1
ATOM 707 O O . SER A 1 90 ? -5.270 9.526 -4.104 1.00 86.12 90 SER A O 1
ATOM 709 N N . ILE A 1 91 ? -4.730 7.345 -4.219 1.00 86.56 91 ILE A N 1
ATOM 710 C CA . ILE A 1 91 ? -3.684 7.490 -5.236 1.00 86.56 91 ILE A CA 1
ATOM 711 C C . ILE A 1 91 ? -4.280 7.156 -6.606 1.00 86.56 91 ILE A C 1
ATOM 713 O O . ILE A 1 91 ? -5.111 6.251 -6.708 1.00 86.56 91 ILE A O 1
ATOM 717 N N . CYS A 1 92 ? -3.892 7.897 -7.642 1.00 84.44 92 CYS A N 1
ATOM 718 C CA . CYS A 1 92 ? -4.345 7.623 -9.003 1.00 84.44 92 CYS A CA 1
ATOM 719 C C . CYS A 1 92 ? -3.581 6.408 -9.553 1.00 84.44 92 CYS A C 1
ATOM 721 O O . CYS A 1 92 ? -2.389 6.241 -9.289 1.00 84.44 92 CYS A O 1
ATOM 723 N N . LEU A 1 93 ? -4.284 5.536 -10.275 1.00 85.50 93 LEU A N 1
ATOM 724 C CA . LEU A 1 93 ? -3.656 4.429 -10.989 1.00 85.50 93 LEU A CA 1
ATOM 725 C C . LEU A 1 93 ? -3.102 4.952 -12.322 1.00 85.50 93 LEU A C 1
ATOM 727 O O . LEU A 1 93 ? -3.720 5.841 -12.915 1.00 85.50 93 LEU A O 1
ATOM 731 N N . PRO A 1 94 ? -1.957 4.437 -12.799 1.00 82.44 94 PRO A N 1
ATOM 732 C CA . PRO A 1 94 ? -1.464 4.785 -14.124 1.00 82.44 94 PRO A CA 1
ATOM 733 C C . PRO A 1 94 ? -2.486 4.363 -15.185 1.00 82.44 94 PRO A C 1
ATOM 735 O O . PRO A 1 94 ? -3.124 3.314 -15.065 1.00 82.44 94 PRO A O 1
ATOM 738 N N . HIS A 1 95 ? -2.652 5.191 -16.217 1.00 83.38 95 HIS A N 1
ATOM 739 C CA . HIS A 1 95 ? -3.451 4.814 -17.378 1.00 83.38 95 HIS A CA 1
ATOM 740 C C . HIS A 1 95 ? -2.730 3.700 -18.159 1.00 83.38 95 HIS A C 1
ATOM 742 O O . HIS A 1 95 ? -1.519 3.527 -18.029 1.00 83.38 95 HIS A O 1
ATOM 748 N N . SER A 1 96 ? -3.463 2.914 -18.950 1.00 79.06 96 SER A N 1
ATOM 749 C CA . SER A 1 96 ? -2.917 1.721 -19.620 1.00 79.06 96 SER A CA 1
ATOM 750 C C . SER A 1 96 ? -1.836 2.016 -20.666 1.00 79.06 96 SER A C 1
ATOM 752 O O . SER A 1 96 ? -1.155 1.099 -21.108 1.00 79.06 96 SER A O 1
ATOM 754 N N . ASP A 1 97 ? -1.709 3.271 -21.091 1.00 78.44 97 ASP A N 1
ATOM 755 C CA . ASP A 1 97 ? -0.698 3.769 -22.030 1.00 78.44 97 ASP A CA 1
ATOM 756 C C . ASP A 1 97 ? 0.492 4.451 -21.331 1.00 78.44 97 ASP A C 1
ATOM 758 O O . ASP A 1 97 ? 1.411 4.921 -22.001 1.00 78.44 97 ASP A O 1
ATOM 762 N N . VAL A 1 98 ? 0.487 4.518 -19.995 1.00 72.62 98 VAL A N 1
ATOM 763 C CA . VAL A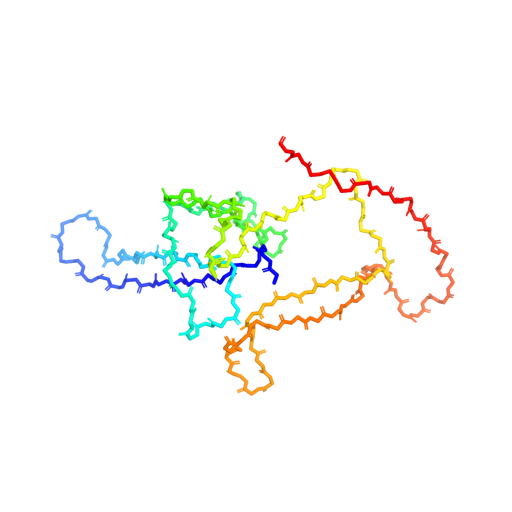 1 98 ? 1.591 5.077 -19.218 1.00 72.62 98 VAL A CA 1
ATOM 764 C C . VAL A 1 98 ? 2.659 4.006 -19.060 1.00 72.62 98 VAL A C 1
ATOM 766 O O . VAL A 1 98 ? 2.458 2.989 -18.396 1.00 72.62 98 VAL A O 1
ATOM 769 N N . TYR A 1 99 ? 3.823 4.273 -19.637 1.00 69.81 99 TYR A N 1
ATOM 770 C CA . TYR A 1 99 ? 5.019 3.464 -19.453 1.00 69.81 99 TYR A CA 1
ATOM 771 C C . TYR A 1 99 ? 5.879 4.037 -18.328 1.00 69.81 99 TYR A C 1
ATOM 773 O O . TYR A 1 99 ? 5.844 5.238 -18.043 1.00 69.81 99 TYR A O 1
ATOM 781 N N . HIS A 1 100 ? 6.674 3.177 -17.692 1.00 68.38 100 HIS A N 1
ATOM 782 C CA . HIS A 1 100 ? 7.726 3.645 -16.800 1.00 68.38 100 HIS A CA 1
ATOM 783 C C . HIS A 1 100 ? 8.688 4.532 -17.583 1.00 68.38 100 HIS A C 1
ATOM 785 O O . HIS A 1 100 ? 9.192 4.143 -18.635 1.00 68.38 100 HIS A O 1
ATOM 791 N N . VAL A 1 101 ? 8.943 5.723 -17.057 1.00 72.06 101 VAL A N 1
ATOM 792 C CA . VAL A 1 101 ? 9.992 6.587 -17.580 1.00 72.06 101 VAL A CA 1
ATOM 793 C C . VAL A 1 101 ? 11.257 6.246 -16.804 1.00 72.06 101 VAL A C 1
ATOM 795 O O . VAL A 1 101 ? 11.336 6.453 -15.591 1.00 72.06 101 VAL A O 1
ATOM 798 N N . TRP A 1 102 ? 12.219 5.634 -17.486 1.00 75.69 102 TRP A N 1
ATOM 799 C CA . TRP A 1 102 ? 13.501 5.283 -16.886 1.00 75.69 102 TRP A CA 1
ATOM 800 C C . TRP A 1 102 ? 14.250 6.538 -16.443 1.00 75.69 102 TRP A C 1
ATOM 802 O O . TRP A 1 102 ? 14.117 7.596 -17.053 1.00 75.69 102 TRP A O 1
ATOM 812 N N . LEU A 1 103 ? 15.055 6.402 -15.389 1.00 71.50 103 LEU A N 1
ATOM 813 C CA . LEU A 1 103 ? 15.851 7.477 -14.789 1.00 71.50 103 LEU A CA 1
ATOM 814 C C . LEU A 1 103 ? 15.038 8.607 -14.133 1.00 71.50 103 LEU A C 1
ATOM 816 O O . LEU A 1 103 ? 15.626 9.561 -13.624 1.00 71.50 103 LEU A O 1
ATOM 820 N N . GLU A 1 104 ? 13.712 8.480 -14.063 1.00 81.06 104 GLU A N 1
ATOM 821 C CA . GLU A 1 104 ? 12.874 9.385 -13.281 1.00 81.06 104 GLU A CA 1
ATOM 822 C C . GLU A 1 104 ? 12.943 9.090 -11.783 1.00 81.06 104 GLU A C 1
ATOM 824 O O . GLU A 1 104 ? 13.167 7.956 -11.340 1.00 81.06 104 GLU A O 1
ATOM 829 N N . TYR A 1 105 ? 12.703 10.135 -10.990 1.00 84.19 105 TYR A N 1
ATOM 830 C CA . TYR A 1 105 ? 12.636 10.023 -9.540 1.00 84.19 105 TYR A CA 1
ATOM 831 C C . TYR A 1 105 ? 11.255 9.540 -9.090 1.00 84.19 105 TYR A C 1
ATOM 833 O O . TYR A 1 105 ? 10.231 10.166 -9.356 1.00 84.19 105 TYR A O 1
ATOM 841 N N . ALA A 1 106 ? 11.237 8.458 -8.318 1.00 86.62 106 ALA A N 1
ATOM 842 C CA . ALA A 1 106 ? 10.055 7.946 -7.644 1.00 86.62 106 ALA A CA 1
ATOM 843 C C . ALA A 1 106 ? 10.143 8.182 -6.133 1.00 86.62 106 ALA A C 1
ATOM 845 O O . ALA A 1 106 ? 11.218 8.132 -5.530 1.00 86.62 106 ALA A O 1
ATOM 846 N N . ILE A 1 107 ? 8.989 8.403 -5.504 1.00 90.06 107 ILE A N 1
ATOM 847 C CA . ILE A 1 107 ? 8.875 8.518 -4.050 1.00 90.06 107 ILE A CA 1
ATOM 848 C C . ILE A 1 107 ? 8.392 7.186 -3.485 1.00 90.06 107 ILE A C 1
ATOM 850 O O . ILE A 1 107 ? 7.344 6.679 -3.882 1.00 90.06 107 ILE A O 1
ATOM 854 N N . ILE A 1 108 ? 9.106 6.671 -2.490 1.00 91.00 108 ILE A N 1
ATOM 855 C CA . ILE A 1 108 ? 8.692 5.510 -1.700 1.00 91.00 108 ILE A CA 1
ATOM 856 C C . ILE A 1 108 ? 8.425 5.977 -0.276 1.00 91.00 108 ILE A C 1
ATOM 858 O O . ILE A 1 108 ? 9.183 6.774 0.275 1.00 91.00 108 ILE A O 1
ATOM 862 N N . ALA A 1 109 ? 7.360 5.472 0.344 1.00 90.75 109 ALA A N 1
ATOM 863 C CA . ALA A 1 109 ? 7.066 5.751 1.740 1.00 90.75 109 ALA A CA 1
ATOM 864 C C . ALA A 1 109 ? 6.502 4.541 2.469 1.00 90.75 109 ALA A C 1
ATOM 866 O O . ALA A 1 109 ? 5.767 3.735 1.903 1.00 90.75 109 ALA A O 1
ATOM 867 N N . GLY A 1 110 ? 6.819 4.443 3.756 1.00 91.25 110 GLY A N 1
ATOM 868 C CA . GLY A 1 110 ? 6.363 3.342 4.587 1.00 91.25 110 GLY A CA 1
ATOM 869 C C . GLY A 1 110 ? 6.900 3.393 6.012 1.00 91.25 110 GLY A C 1
ATOM 870 O O . GLY A 1 110 ? 7.539 4.357 6.439 1.00 91.25 110 GLY A O 1
ATOM 871 N N . PHE A 1 111 ? 6.616 2.317 6.741 1.00 90.25 111 PHE A N 1
ATOM 872 C CA . PHE A 1 111 ? 7.017 2.097 8.135 1.00 90.25 111 PHE A CA 1
ATOM 873 C C . PHE A 1 111 ? 7.996 0.923 8.271 1.00 90.25 111 PHE A C 1
ATOM 875 O O . PHE A 1 111 ? 8.068 0.291 9.324 1.00 90.25 111 PHE A O 1
ATOM 882 N N . GLY A 1 112 ? 8.690 0.595 7.176 1.00 83.88 112 GLY A N 1
ATOM 883 C CA . GLY A 1 112 ? 9.627 -0.523 7.106 1.00 83.88 112 GLY A CA 1
ATOM 884 C C . GLY A 1 112 ? 10.723 -0.452 8.171 1.00 83.88 112 GLY A C 1
ATOM 885 O O . GLY A 1 112 ? 10.888 0.558 8.864 1.00 83.88 112 GLY A O 1
ATOM 886 N N . MET A 1 113 ? 11.457 -1.556 8.308 1.00 81.81 113 MET A N 1
ATOM 887 C CA . MET A 1 113 ? 12.543 -1.654 9.280 1.00 81.81 113 MET A CA 1
ATOM 888 C C . MET A 1 113 ? 13.587 -0.561 9.047 1.00 81.81 113 MET A C 1
ATOM 890 O O . MET A 1 113 ? 13.944 -0.243 7.912 1.00 81.81 113 MET A O 1
ATOM 894 N N . THR A 1 114 ? 14.061 0.032 10.137 1.00 71.88 114 THR A N 1
ATOM 895 C CA . THR A 1 114 ? 15.240 0.899 10.123 1.00 71.88 114 THR A CA 1
ATOM 896 C C . THR A 1 114 ? 16.511 0.056 10.248 1.00 71.88 114 THR A C 1
ATOM 898 O O . THR A 1 114 ? 16.429 -1.150 10.469 1.00 71.88 114 THR A O 1
ATOM 901 N N . SER A 1 115 ? 17.685 0.687 10.130 1.00 73.00 115 SER A N 1
ATOM 902 C CA . SER A 1 115 ? 19.006 0.047 10.299 1.00 73.00 115 SER A CA 1
ATOM 903 C C . SER A 1 115 ? 19.136 -0.800 11.567 1.00 73.00 115 SER A C 1
ATOM 905 O O . SER A 1 115 ? 19.908 -1.749 11.601 1.00 73.00 115 SER A O 1
ATOM 907 N N . ASP A 1 116 ? 18.348 -0.475 12.588 1.00 72.88 116 ASP A N 1
ATOM 908 C CA . ASP A 1 116 ? 18.407 -1.091 13.910 1.00 72.88 116 ASP A CA 1
ATOM 909 C C . ASP A 1 116 ? 17.408 -2.256 14.056 1.00 72.88 116 ASP A C 1
ATOM 911 O O . ASP A 1 116 ? 17.060 -2.640 15.168 1.00 72.88 116 ASP A O 1
ATOM 915 N N . ASN A 1 117 ? 16.881 -2.792 12.945 1.00 66.75 117 ASN A N 1
ATOM 916 C CA . ASN A 1 117 ? 15.857 -3.850 12.911 1.00 66.75 117 ASN A CA 1
ATOM 917 C C . ASN A 1 117 ? 14.582 -3.539 13.719 1.00 66.75 117 ASN A C 1
ATOM 919 O O . ASN A 1 117 ? 13.820 -4.432 14.094 1.00 66.75 117 ASN A O 1
ATOM 923 N N . HIS A 1 118 ? 14.302 -2.259 13.949 1.00 74.50 118 HIS A N 1
ATOM 924 C CA . HIS A 1 118 ? 13.065 -1.808 14.566 1.00 74.50 118 HIS A CA 1
ATOM 925 C C . HIS A 1 118 ? 12.114 -1.264 13.502 1.00 74.50 118 HIS A C 1
ATOM 927 O O . HIS A 1 118 ? 12.515 -0.547 12.582 1.00 74.50 118 HIS A O 1
ATOM 933 N N . LEU A 1 119 ? 10.826 -1.595 13.626 1.00 76.25 119 LEU A N 1
ATOM 934 C CA . LEU A 1 119 ? 9.786 -0.968 12.814 1.00 76.25 119 LEU A CA 1
ATOM 935 C C . LEU A 1 119 ? 9.789 0.539 13.073 1.00 76.25 119 LEU A C 1
ATOM 937 O O . LEU A 1 119 ? 9.714 0.988 14.221 1.00 76.25 119 LEU A O 1
ATOM 941 N N . GLY A 1 120 ? 9.852 1.328 12.002 1.00 81.31 120 GLY A N 1
ATOM 942 C CA . GLY A 1 120 ? 9.779 2.775 12.116 1.00 81.31 120 GLY A CA 1
ATOM 943 C C . GLY A 1 120 ? 8.437 3.191 12.713 1.00 81.31 120 GLY A C 1
ATOM 944 O O . GLY A 1 120 ? 7.395 2.999 12.096 1.00 81.31 120 GLY A O 1
ATOM 945 N N . ASN A 1 121 ? 8.441 3.806 13.900 1.00 89.38 121 ASN A N 1
ATOM 946 C CA . ASN A 1 121 ? 7.197 4.303 14.494 1.00 89.38 121 ASN A CA 1
ATOM 947 C C . ASN A 1 121 ? 6.568 5.422 13.647 1.00 89.38 121 ASN A C 1
ATOM 949 O O . ASN A 1 121 ? 5.349 5.541 13.586 1.00 89.38 121 ASN A O 1
ATOM 953 N N . ARG A 1 122 ? 7.389 6.248 12.992 1.00 90.69 122 ARG A N 1
ATOM 954 C CA . ARG A 1 122 ? 6.933 7.362 12.151 1.00 90.69 122 ARG A CA 1
ATOM 955 C C . ARG A 1 122 ? 7.039 7.005 10.677 1.00 90.69 122 ARG A C 1
ATOM 957 O O . ARG A 1 122 ? 7.985 6.328 10.283 1.00 90.69 122 ARG A O 1
ATOM 964 N N . LEU A 1 123 ? 6.100 7.515 9.882 1.00 89.25 123 LEU A N 1
ATOM 965 C CA . LEU A 1 123 ? 6.130 7.393 8.430 1.00 89.25 123 LEU A CA 1
ATOM 966 C C . LEU A 1 123 ? 7.422 8.025 7.907 1.00 89.25 123 LEU A C 1
ATOM 968 O O . LEU A 1 123 ? 7.693 9.198 8.178 1.00 89.25 123 LEU A O 1
ATOM 972 N N . LYS A 1 124 ? 8.193 7.250 7.148 1.00 90.62 124 LYS A N 1
ATOM 973 C CA . LYS A 1 124 ? 9.375 7.727 6.430 1.00 90.62 124 LYS A CA 1
ATOM 974 C C . LYS A 1 124 ? 9.098 7.727 4.937 1.00 90.62 124 LYS A C 1
ATOM 976 O O . LYS A 1 124 ? 8.228 6.999 4.461 1.00 90.62 124 LYS A O 1
ATOM 981 N N . PHE A 1 125 ? 9.852 8.541 4.217 1.00 91.19 125 PHE A N 1
ATOM 982 C CA . PHE A 1 125 ? 9.861 8.545 2.768 1.00 91.19 125 PHE A CA 1
ATOM 983 C C . PHE A 1 125 ? 11.283 8.729 2.253 1.00 91.19 125 PHE A C 1
ATOM 985 O O . PHE A 1 125 ? 12.142 9.254 2.963 1.00 91.19 125 PHE A O 1
ATOM 992 N N . GLY A 1 126 ? 11.513 8.281 1.029 1.00 89.62 126 GLY A N 1
ATOM 993 C CA . GLY A 1 126 ? 12.768 8.425 0.314 1.00 89.62 126 GLY A CA 1
ATOM 994 C C . GLY A 1 126 ? 12.505 8.589 -1.173 1.00 89.62 126 GLY A C 1
ATOM 995 O O . GLY A 1 126 ? 11.438 8.226 -1.673 1.00 89.62 126 GLY A O 1
ATOM 996 N N . TRP A 1 127 ? 13.491 9.149 -1.855 1.00 90.56 127 TRP A N 1
ATOM 997 C CA . TRP A 1 127 ? 13.518 9.226 -3.306 1.00 90.56 127 TRP A CA 1
ATOM 998 C C . TRP A 1 127 ? 14.383 8.090 -3.829 1.00 90.56 127 TRP A C 1
ATOM 1000 O O . TRP A 1 127 ? 15.424 7.783 -3.249 1.00 90.56 127 TRP A O 1
ATOM 1010 N N . THR A 1 128 ? 13.949 7.473 -4.916 1.00 89.44 128 THR A N 1
ATOM 1011 C CA . THR A 1 128 ? 14.736 6.503 -5.672 1.00 89.44 128 THR A CA 1
ATOM 1012 C C . THR A 1 128 ? 14.669 6.854 -7.148 1.00 89.44 128 THR A C 1
ATOM 1014 O O . THR A 1 128 ? 13.800 7.618 -7.560 1.00 89.44 128 THR A O 1
ATOM 1017 N N . VAL A 1 129 ? 15.565 6.282 -7.938 1.00 87.94 129 VAL A N 1
ATOM 1018 C CA . VAL A 1 129 ? 15.551 6.404 -9.394 1.00 87.94 129 VAL A CA 1
ATOM 1019 C C . VAL A 1 129 ? 14.993 5.110 -9.975 1.00 87.94 129 VAL A C 1
ATOM 1021 O O . VAL A 1 129 ? 15.376 4.023 -9.535 1.00 87.94 129 VAL A O 1
ATOM 1024 N N . ILE A 1 130 ? 14.081 5.215 -10.942 1.00 83.69 130 ILE A N 1
ATOM 1025 C CA . ILE A 1 130 ? 13.584 4.048 -11.675 1.00 83.69 130 ILE A CA 1
ATOM 1026 C C . ILE A 1 130 ? 14.713 3.547 -12.579 1.00 83.69 130 ILE A C 1
ATOM 1028 O O . ILE A 1 130 ? 15.139 4.243 -13.501 1.00 83.69 130 ILE A O 1
ATOM 1032 N N . GLN A 1 131 ? 15.212 2.346 -12.298 1.00 81.19 131 GLN A N 1
ATOM 1033 C CA . GLN A 1 131 ? 16.261 1.715 -13.095 1.00 81.19 131 GLN A CA 1
ATOM 1034 C C . GLN A 1 131 ? 15.658 0.972 -14.280 1.00 81.19 131 GLN A C 1
ATOM 1036 O O . GLN A 1 131 ? 14.658 0.274 -14.122 1.00 81.19 131 GLN A O 1
ATOM 1041 N N . ASP A 1 132 ? 16.289 1.110 -15.442 1.00 77.12 132 ASP A N 1
ATOM 1042 C CA . ASP A 1 132 ? 15.994 0.271 -16.596 1.00 77.12 132 ASP A CA 1
ATOM 1043 C C . ASP A 1 132 ? 16.501 -1.155 -16.305 1.00 77.12 132 ASP A C 1
ATOM 1045 O O . ASP A 1 132 ? 17.692 -1.335 -16.046 1.00 77.12 132 ASP A O 1
ATOM 1049 N N . PRO A 1 133 ? 15.631 -2.181 -16.307 1.00 72.62 133 PRO A N 1
ATOM 1050 C CA . PRO A 1 133 ? 16.021 -3.558 -16.010 1.00 72.62 133 PRO A CA 1
ATOM 1051 C C . PRO A 1 133 ? 16.937 -4.166 -17.080 1.00 72.62 133 PRO A C 1
ATOM 1053 O O . PRO A 1 133 ? 17.543 -5.207 -16.836 1.00 72.62 133 PRO A O 1
ATOM 1056 N N . THR A 1 134 ? 17.033 -3.541 -18.256 1.00 70.00 134 THR A N 1
ATOM 1057 C CA . THR A 1 134 ? 17.960 -3.919 -19.330 1.00 70.00 134 THR A CA 1
ATOM 1058 C C . THR A 1 134 ? 19.291 -3.173 -19.258 1.00 70.00 134 THR A C 1
ATOM 1060 O O . THR A 1 134 ? 20.196 -3.479 -20.033 1.00 70.00 134 THR A O 1
ATOM 1063 N N . TYR A 1 135 ? 19.438 -2.226 -18.321 1.00 60.22 135 TYR A N 1
ATOM 1064 C CA . TYR A 1 135 ? 20.674 -1.480 -18.123 1.00 60.22 135 TYR A CA 1
ATOM 1065 C C . TYR A 1 135 ? 21.798 -2.404 -17.647 1.00 60.22 135 TYR A C 1
ATOM 1067 O O . TYR A 1 135 ? 21.887 -2.770 -16.473 1.00 60.22 135 TYR A O 1
ATOM 1075 N N . ASP A 1 136 ? 22.690 -2.743 -18.573 1.00 58.69 136 ASP A N 1
ATOM 1076 C CA . ASP A 1 136 ? 24.003 -3.287 -18.264 1.00 58.69 136 ASP A CA 1
ATOM 1077 C C . ASP A 1 136 ? 24.972 -2.117 -18.055 1.00 58.69 136 ASP A C 1
ATOM 1079 O O . ASP A 1 136 ? 25.245 -1.340 -18.971 1.00 58.69 136 ASP A O 1
ATOM 1083 N N . ALA A 1 137 ? 25.533 -1.995 -16.850 1.00 58.72 137 ALA A N 1
ATOM 1084 C CA . ALA A 1 137 ? 26.521 -0.964 -16.522 1.00 58.72 137 ALA A CA 1
ATOM 1085 C C . ALA A 1 137 ? 27.799 -1.033 -17.393 1.00 58.72 137 ALA A C 1
ATOM 1087 O O . ALA A 1 137 ? 28.628 -0.118 -17.352 1.00 58.72 137 ALA A O 1
ATOM 1088 N N . ASN A 1 138 ? 27.965 -2.105 -18.178 1.00 55.25 138 ASN A N 1
ATOM 1089 C CA . ASN A 1 138 ? 29.064 -2.287 -19.119 1.00 55.25 138 ASN A CA 1
ATOM 1090 C C . ASN A 1 138 ? 28.766 -1.773 -20.540 1.00 55.25 138 ASN A C 1
ATOM 1092 O O . ASN A 1 138 ? 29.711 -1.621 -21.317 1.00 55.25 138 ASN A O 1
ATOM 1096 N N . ASP A 1 139 ? 27.513 -1.452 -20.882 1.00 53.53 139 ASP A N 1
ATOM 1097 C CA . ASP A 1 139 ? 27.145 -0.955 -22.212 1.00 53.53 139 ASP A CA 1
ATOM 1098 C C . ASP A 1 139 ? 27.013 0.580 -22.221 1.00 53.53 139 ASP A C 1
ATOM 1100 O O . ASP A 1 139 ? 25.977 1.173 -21.916 1.00 53.53 139 ASP A O 1
ATOM 1104 N N . ARG A 1 140 ? 28.117 1.267 -22.542 1.00 47.47 140 ARG A N 1
ATOM 1105 C CA . ARG A 1 140 ? 28.214 2.742 -22.517 1.00 47.47 140 ARG A CA 1
ATOM 1106 C C . ARG A 1 140 ? 27.538 3.450 -23.702 1.00 47.47 140 ARG A C 1
ATOM 1108 O O . ARG A 1 140 ? 27.627 4.674 -23.775 1.00 47.47 140 ARG A O 1
ATOM 1115 N N . ASN A 1 141 ? 26.885 2.724 -24.612 1.00 48.56 141 ASN A N 1
ATOM 1116 C CA . ASN A 1 141 ? 26.340 3.275 -25.861 1.00 48.56 141 ASN A CA 1
ATOM 1117 C C . ASN A 1 141 ? 24.805 3.207 -25.983 1.00 48.56 141 ASN A C 1
ATOM 1119 O O . ASN A 1 141 ? 24.271 3.488 -27.058 1.00 48.56 141 ASN A O 1
ATOM 1123 N N . GLY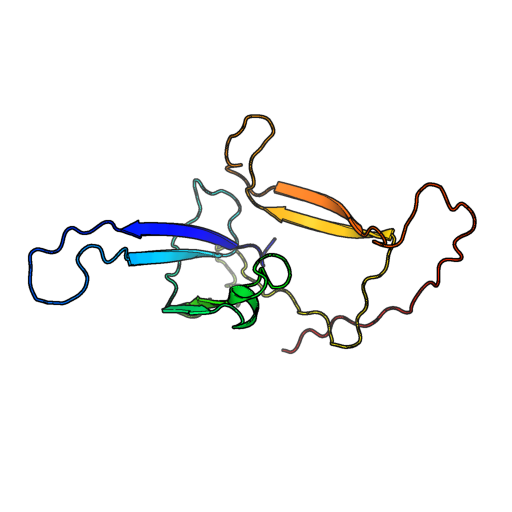 A 1 142 ? 24.079 2.884 -24.909 1.00 45.62 142 GLY A N 1
ATOM 1124 C CA . GLY A 1 142 ? 22.614 2.853 -24.917 1.00 45.62 142 GLY A CA 1
ATOM 1125 C C . GLY A 1 142 ? 21.993 4.222 -25.232 1.00 45.62 142 GLY A C 1
ATOM 1126 O O . GLY A 1 142 ? 22.054 5.149 -24.426 1.00 45.62 142 GLY A O 1
ATOM 1127 N N . SER A 1 143 ? 21.392 4.359 -26.417 1.00 43.16 143 SER A N 1
ATOM 1128 C CA . SER A 1 143 ? 20.580 5.516 -26.803 1.00 43.16 143 SER A CA 1
ATOM 1129 C C . SER A 1 143 ? 19.260 5.486 -26.029 1.00 43.16 143 SER A C 1
ATOM 1131 O O . SER A 1 143 ? 18.428 4.607 -26.243 1.00 43.16 143 SER A O 1
ATOM 1133 N N . TYR A 1 144 ? 19.071 6.434 -25.111 1.00 49.38 144 TYR A N 1
ATOM 1134 C CA . TYR A 1 144 ? 17.837 6.550 -24.337 1.00 49.38 144 TYR A CA 1
ATOM 1135 C C . TYR A 1 144 ? 16.732 7.178 -25.191 1.00 49.38 144 TYR A C 1
ATOM 1137 O O . TYR A 1 144 ? 16.860 8.313 -25.653 1.00 49.38 144 TYR A O 1
ATOM 1145 N N . ILE A 1 145 ? 15.625 6.458 -25.371 1.00 42.09 145 ILE A N 1
ATOM 1146 C CA . ILE A 1 145 ? 14.394 7.026 -25.921 1.00 42.09 145 ILE A CA 1
ATOM 1147 C C . ILE A 1 145 ? 13.677 7.748 -24.777 1.00 42.09 145 ILE A C 1
ATOM 1149 O O . ILE A 1 145 ? 13.133 7.117 -23.872 1.00 42.09 145 ILE A O 1
ATOM 1153 N N . THR A 1 146 ? 13.663 9.078 -24.812 1.00 38.09 146 THR A N 1
ATOM 1154 C CA . THR A 1 146 ? 12.797 9.896 -23.960 1.00 38.09 146 THR A CA 1
ATOM 1155 C C . THR A 1 146 ? 11.355 9.757 -24.452 1.00 38.09 146 THR A C 1
ATOM 1157 O O . THR A 1 146 ? 10.931 10.393 -25.414 1.00 38.09 146 THR A O 1
ATOM 1160 N N . SER A 1 147 ? 10.597 8.858 -23.826 1.00 42.12 147 SER A N 1
ATOM 1161 C CA . SER A 1 147 ? 9.179 8.657 -24.131 1.00 42.12 147 SER A CA 1
ATOM 1162 C C . SER A 1 147 ? 8.321 9.759 -23.497 1.00 42.12 147 SER A C 1
ATOM 1164 O O . SER A 1 147 ? 8.509 10.137 -22.343 1.00 42.12 147 SER A O 1
ATOM 1166 N N . THR A 1 148 ? 7.368 10.254 -24.283 1.00 41.16 148 THR A N 1
ATOM 1167 C CA . THR A 1 148 ? 6.401 11.317 -23.988 1.00 41.16 148 THR A CA 1
ATOM 1168 C C . THR A 1 148 ? 5.627 11.131 -22.682 1.00 41.16 148 THR A C 1
ATOM 1170 O O . THR A 1 148 ? 5.144 10.047 -22.369 1.00 41.16 148 THR A O 1
ATOM 1173 N N . THR A 1 149 ? 5.439 12.244 -21.970 1.00 41.06 149 THR A N 1
ATOM 1174 C CA . THR A 1 149 ? 4.567 12.410 -20.800 1.00 41.06 149 THR A CA 1
ATOM 1175 C C . THR A 1 149 ? 3.133 11.943 -21.080 1.00 41.06 149 THR A C 1
ATOM 1177 O O . THR A 1 149 ? 2.372 12.648 -21.744 1.00 41.06 149 THR A O 1
ATOM 1180 N N . GLY A 1 150 ? 2.747 10.780 -20.552 1.00 43.34 150 GLY A N 1
ATOM 1181 C CA . GLY A 1 150 ? 1.344 10.376 -20.431 1.00 43.34 150 GLY A CA 1
ATOM 1182 C C . GLY A 1 150 ? 0.715 11.007 -19.187 1.00 43.34 150 GLY A C 1
ATOM 1183 O O . GLY A 1 150 ? 1.329 11.052 -18.121 1.00 43.34 150 GLY A O 1
ATOM 1184 N N . SER A 1 151 ? -0.499 11.540 -19.313 1.00 43.28 151 SER A N 1
ATOM 1185 C CA . SER A 1 151 ? -1.216 12.173 -18.203 1.00 43.28 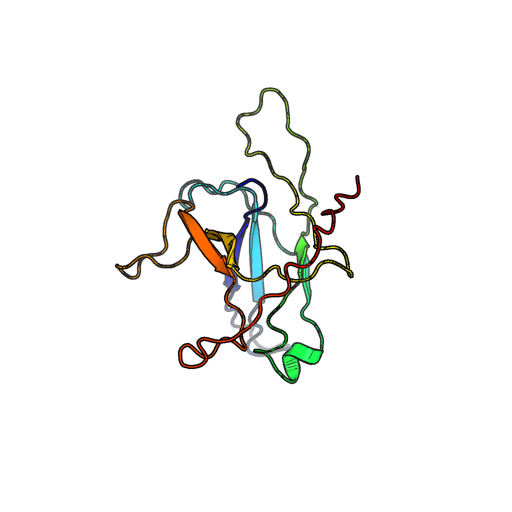151 SER A CA 1
ATOM 1186 C C . SER A 1 151 ? -1.741 11.139 -17.203 1.00 43.28 151 SER A C 1
ATOM 1188 O O . SER A 1 151 ? -2.417 10.187 -17.588 1.00 43.28 151 SER A O 1
ATOM 1190 N N . ILE A 1 152 ? -1.510 11.367 -15.908 1.00 46.22 152 ILE A N 1
ATOM 1191 C CA . ILE A 1 152 ? -2.160 10.612 -14.829 1.00 46.22 152 ILE A CA 1
ATOM 1192 C C . ILE A 1 152 ? -3.626 11.058 -14.762 1.00 46.22 152 ILE A C 1
ATOM 1194 O O . ILE A 1 152 ? -3.928 12.173 -14.335 1.00 46.22 152 ILE A O 1
ATOM 1198 N N . GLY A 1 153 ? -4.543 10.199 -15.204 1.00 37.56 153 GLY A N 1
ATOM 1199 C CA . GLY A 1 153 ? -5.977 10.447 -15.101 1.00 37.56 153 GLY A CA 1
ATOM 1200 C C . GLY A 1 153 ? -6.475 10.193 -13.680 1.00 37.56 153 GLY A C 1
ATOM 1201 O O . GLY A 1 153 ? -6.472 9.057 -13.210 1.00 37.56 153 GLY A O 1
ATOM 1202 N N . CYS A 1 154 ? -6.937 11.234 -12.994 1.00 38.84 154 CYS A N 1
ATOM 1203 C CA . CYS A 1 154 ? -7.700 11.084 -11.761 1.00 38.84 154 CYS A CA 1
ATOM 1204 C C . CYS A 1 154 ? -9.186 11.236 -12.115 1.00 38.84 154 CYS A C 1
ATOM 1206 O O . CYS A 1 154 ? -9.661 12.345 -12.348 1.00 38.84 154 CYS A O 1
ATOM 1208 N N . GLY A 1 155 ? -9.904 10.114 -12.218 1.00 38.22 155 GLY A N 1
ATOM 1209 C CA . GLY A 1 155 ? -11.360 10.129 -12.350 1.00 38.22 155 GLY A CA 1
ATOM 1210 C C . GLY A 1 155 ? -11.984 10.633 -11.050 1.00 38.22 155 GLY A C 1
ATOM 1211 O O . GLY A 1 155 ? -11.753 10.033 -9.999 1.00 38.22 155 GLY A O 1
ATOM 1212 N N . MET A 1 156 ? -12.712 11.749 -11.124 1.00 34.00 156 MET A N 1
ATOM 1213 C CA . MET A 1 156 ? -13.681 12.145 -10.095 1.00 34.00 156 MET A CA 1
ATOM 1214 C C . MET A 1 156 ? -14.994 11.402 -10.311 1.00 34.00 156 MET A C 1
ATOM 1216 O O . MET A 1 156 ? -15.373 11.233 -11.492 1.00 34.00 156 MET A O 1
#

Radius of gyration: 20.65 Å; chains: 1; bounding box: 47×54×47 Å

Secondary structure (DSSP, 8-state):
-TT-EEEEEEEE-----SSSS-TT--EEEEEEEET-SBGGG----EEEEEEE--GGGGT-TTTT---EEEESS----S--TT--PPP--PPPPPPTT----TT-EEEEEE--B-TTSPBPSB-EEEEEE---TT--TT-TT---------------

pLDDT: mean 75.16, std 18.47, range [34.0, 95.25]